Protein AF-A0A920HR85-F1 (afdb_monomer_lite)

Structure (mmCIF, N/CA/C/O backbone):
data_AF-A0A920HR85-F1
#
_entry.id   AF-A0A920HR85-F1
#
loop_
_atom_site.group_PDB
_atom_site.id
_atom_site.type_symbol
_atom_site.label_atom_id
_atom_site.label_alt_id
_atom_site.label_comp_id
_atom_site.label_asym_id
_atom_site.label_entity_id
_atom_site.label_seq_id
_atom_site.pdbx_PDB_ins_code
_atom_site.Cartn_x
_atom_site.Cartn_y
_atom_site.Cartn_z
_atom_site.occupancy
_atom_site.B_iso_or_equiv
_atom_site.auth_seq_id
_atom_site.auth_comp_id
_atom_site.auth_asym_id
_atom_site.auth_atom_id
_atom_site.pdbx_PDB_model_num
ATOM 1 N N . MET A 1 1 ? -17.481 14.153 18.016 1.00 75.06 1 MET A N 1
ATOM 2 C CA . MET A 1 1 ? -17.872 12.735 18.183 1.00 75.06 1 MET A CA 1
ATOM 3 C C . MET A 1 1 ? -17.549 12.320 19.606 1.00 75.06 1 MET A C 1
ATOM 5 O O . MET A 1 1 ? -16.601 12.864 20.160 1.00 75.06 1 MET A O 1
ATOM 9 N N . TYR A 1 2 ? -18.345 11.429 20.198 1.00 89.38 2 TYR A N 1
ATOM 10 C CA . TYR A 1 2 ? -17.982 10.779 21.462 1.00 89.38 2 TYR A CA 1
ATOM 11 C C . TYR A 1 2 ? -16.924 9.699 21.192 1.00 89.38 2 TYR A C 1
ATOM 13 O O . TYR A 1 2 ? -16.802 9.256 20.050 1.00 89.38 2 TYR A O 1
ATOM 21 N N . GLN A 1 3 ? -16.151 9.312 22.209 1.00 92.94 3 GLN A N 1
ATOM 22 C CA . GLN A 1 3 ? -15.127 8.274 22.079 1.00 92.94 3 GLN A CA 1
ATOM 23 C C . GLN A 1 3 ? -15.795 6.912 21.822 1.00 92.94 3 GLN A C 1
ATOM 25 O O . GLN A 1 3 ? -16.576 6.475 22.665 1.00 92.94 3 GLN A O 1
ATOM 30 N N . PRO A 1 4 ? -15.523 6.254 20.680 1.00 91.12 4 PRO A N 1
ATOM 31 C CA . PRO A 1 4 ? -16.183 4.997 20.341 1.00 91.12 4 PRO A CA 1
ATOM 32 C C . PRO A 1 4 ? -15.406 3.754 20.800 1.00 91.12 4 PRO A C 1
ATOM 34 O O . PRO A 1 4 ? -16.007 2.696 20.929 1.00 91.12 4 PRO A O 1
ATOM 37 N N . LEU A 1 5 ? -14.092 3.869 21.030 1.00 92.50 5 LEU A N 1
ATOM 38 C CA . LEU A 1 5 ? -13.207 2.754 21.379 1.00 92.50 5 LEU A CA 1
ATOM 39 C C . LEU A 1 5 ? -12.719 2.884 22.822 1.00 92.50 5 LEU A C 1
ATOM 41 O O . LEU A 1 5 ? -12.355 3.976 23.269 1.00 92.50 5 LEU A O 1
ATOM 45 N N . TYR A 1 6 ? -12.681 1.762 23.530 1.00 92.88 6 TYR A N 1
ATOM 46 C CA . TYR A 1 6 ? -12.177 1.651 24.896 1.00 92.88 6 TYR A CA 1
ATOM 47 C C . TYR A 1 6 ? -11.219 0.472 24.983 1.00 92.88 6 TYR A C 1
ATOM 49 O O . TYR A 1 6 ? -11.348 -0.473 24.207 1.00 92.88 6 TYR A O 1
ATOM 57 N N . ASP A 1 7 ? -10.270 0.538 25.909 1.00 90.69 7 ASP A N 1
ATOM 58 C CA . ASP A 1 7 ? -9.319 -0.550 26.138 1.00 90.69 7 ASP A CA 1
ATOM 59 C C . ASP A 1 7 ? -10.056 -1.858 26.451 1.00 90.69 7 ASP A C 1
ATOM 61 O O . ASP A 1 7 ? -11.069 -1.835 27.153 1.00 90.69 7 ASP A O 1
ATOM 65 N N . GLU A 1 8 ? -9.578 -2.966 25.881 1.00 90.19 8 GLU A N 1
ATOM 66 C CA . GLU A 1 8 ? -10.142 -4.314 26.053 1.00 90.19 8 GLU A CA 1
ATOM 67 C C . GLU A 1 8 ? -11.638 -4.429 25.684 1.00 90.19 8 GLU A C 1
ATOM 69 O O . GLU A 1 8 ? -12.342 -5.330 26.133 1.00 90.19 8 GLU A O 1
ATOM 74 N N . SER A 1 9 ? -12.150 -3.519 24.843 1.00 90.56 9 SER A N 1
ATOM 75 C CA . SER A 1 9 ? -13.564 -3.524 24.428 1.00 90.56 9 SER A CA 1
ATOM 76 C C . SER A 1 9 ? -13.933 -4.636 23.439 1.00 90.56 9 SER A C 1
ATOM 78 O O . SER A 1 9 ? -15.120 -4.878 23.212 1.00 90.56 9 SER A O 1
ATOM 80 N N . VAL A 1 10 ? -12.937 -5.309 22.858 1.00 89.50 10 VAL A N 1
ATOM 81 C CA . VAL A 1 10 ? -13.088 -6.412 21.902 1.00 89.50 10 VAL A CA 1
ATOM 82 C C . VAL A 1 10 ? -12.111 -7.525 22.278 1.00 89.50 10 VAL A C 1
ATOM 84 O O . VAL A 1 10 ? -11.002 -7.247 22.726 1.00 89.50 10 VAL A O 1
ATOM 87 N N . GLU A 1 11 ? -12.510 -8.779 22.080 1.00 92.38 11 GLU A N 1
ATOM 88 C CA . GLU A 1 11 ? -11.634 -9.942 22.232 1.00 92.38 11 GLU A CA 1
ATOM 89 C C . GLU A 1 11 ? -11.215 -10.428 20.840 1.00 92.38 11 GLU A C 1
ATOM 91 O O . GLU A 1 11 ? -12.059 -10.830 20.035 1.00 92.38 11 GLU A O 1
ATOM 96 N N . TYR A 1 12 ? -9.921 -10.335 20.530 1.00 92.62 12 TYR A N 1
ATOM 97 C CA . TYR A 1 12 ? -9.374 -10.863 19.283 1.00 92.62 12 TYR A CA 1
ATOM 98 C C . TYR A 1 12 ? -9.161 -12.379 19.400 1.00 92.62 12 TYR A C 1
ATOM 100 O O . TYR A 1 12 ? -8.612 -12.863 20.390 1.00 92.62 12 TYR A O 1
ATOM 108 N N . GLU A 1 13 ? -9.558 -13.137 18.374 1.00 94.06 13 GLU A N 1
ATOM 109 C CA . GLU A 1 13 ? -9.476 -14.610 18.376 1.00 94.06 13 GLU A CA 1
ATOM 110 C C . GLU A 1 13 ? -8.035 -15.150 18.423 1.00 94.06 13 GLU A C 1
ATOM 112 O O . GL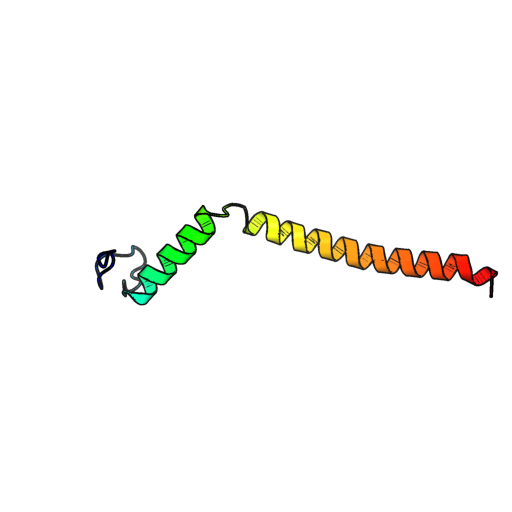U A 1 13 ? -7.804 -16.289 18.829 1.00 94.06 13 GLU A O 1
ATOM 117 N N . ASP A 1 14 ? -7.060 -14.343 18.010 1.00 93.75 14 ASP A N 1
ATOM 118 C CA . ASP A 1 14 ? -5.636 -14.681 18.001 1.00 93.75 14 ASP A CA 1
ATOM 119 C C . ASP A 1 14 ? -4.925 -14.364 19.332 1.00 93.75 14 ASP A C 1
ATOM 121 O O . ASP A 1 14 ? -3.738 -14.658 19.485 1.00 93.75 14 ASP A O 1
ATOM 125 N N . GLY A 1 15 ? -5.644 -13.791 20.304 1.00 90.31 15 GLY A N 1
ATOM 126 C CA . GLY A 1 15 ? -5.101 -13.372 21.594 1.00 90.31 15 GLY A CA 1
ATOM 127 C C . GLY A 1 15 ? -4.313 -12.059 21.552 1.00 90.31 15 GLY A C 1
ATOM 128 O O . GLY A 1 15 ? -3.631 -11.737 22.529 1.00 90.31 15 GLY A O 1
ATOM 129 N N . 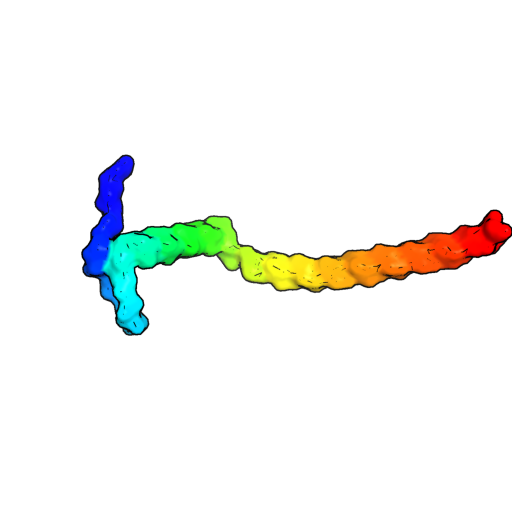THR A 1 16 ? -4.382 -11.296 20.456 1.00 92.12 16 THR A N 1
ATOM 130 C CA . THR A 1 16 ? -3.774 -9.964 20.373 1.00 92.12 16 THR A CA 1
ATOM 131 C C . THR A 1 16 ? -4.392 -9.032 21.429 1.00 92.12 16 THR A C 1
ATOM 133 O O . THR A 1 16 ? -5.618 -8.961 21.541 1.00 92.12 16 THR A O 1
ATOM 136 N N . PRO A 1 17 ? -3.587 -8.289 22.218 1.00 91.06 17 PRO A N 1
ATOM 137 C CA . PRO A 1 17 ? -4.120 -7.345 23.195 1.00 91.06 17 PRO A CA 1
ATOM 138 C C . PRO A 1 17 ? -4.928 -6.234 22.518 1.00 91.06 17 PRO A C 1
ATOM 140 O O . PRO A 1 17 ? -4.399 -5.480 21.695 1.00 91.06 17 PRO A O 1
ATOM 143 N N . ALA A 1 18 ? -6.193 -6.082 22.910 1.00 93.31 18 ALA A N 1
ATOM 144 C CA . ALA A 1 18 ? -7.080 -5.048 22.388 1.00 93.31 18 ALA A CA 1
ATOM 145 C C . ALA A 1 18 ? -6.830 -3.686 23.040 1.00 93.31 18 ALA A C 1
ATOM 147 O O . ALA A 1 18 ? -7.686 -3.132 23.730 1.00 93.31 18 ALA A O 1
ATOM 148 N N . THR A 1 19 ? -5.633 -3.146 22.805 1.00 94.38 19 THR A N 1
ATOM 149 C CA . THR A 1 19 ? -5.293 -1.795 23.248 1.00 94.38 19 THR A CA 1
ATOM 150 C C . THR A 1 19 ? -5.976 -0.744 22.379 1.00 94.38 19 THR A C 1
ATOM 152 O O . THR A 1 19 ? -6.195 -0.966 21.185 1.00 94.38 19 THR A O 1
ATOM 155 N N . LEU A 1 20 ? -6.284 0.425 22.946 1.00 93.50 20 LEU A N 1
ATOM 156 C CA . LEU A 1 20 ? -6.881 1.532 22.184 1.00 93.50 20 LEU A CA 1
ATOM 157 C C . LEU A 1 20 ? -6.091 1.879 20.904 1.00 93.50 20 LEU A C 1
ATOM 159 O O . LEU A 1 20 ? -6.699 2.132 19.863 1.00 93.50 20 LEU A O 1
ATOM 163 N N . ASP A 1 21 ? -4.757 1.881 20.980 1.00 93.38 21 ASP A N 1
ATOM 164 C CA . ASP A 1 21 ? -3.874 2.190 19.847 1.00 93.38 21 ASP A CA 1
ATOM 165 C C . ASP A 1 21 ? -3.994 1.127 18.747 1.00 93.38 21 ASP A C 1
ATOM 167 O O . ASP A 1 21 ? -4.299 1.461 17.600 1.00 93.38 21 ASP A O 1
ATOM 171 N N . GLN A 1 22 ? -3.899 -0.154 19.124 1.00 94.69 22 GLN A N 1
ATOM 172 C CA . GLN A 1 22 ? -4.045 -1.293 18.214 1.00 94.69 22 GLN A CA 1
ATOM 173 C C . GLN A 1 22 ? -5.401 -1.279 17.497 1.00 94.69 22 GLN A C 1
ATOM 175 O O . GLN A 1 22 ? -5.456 -1.308 16.270 1.00 94.69 22 GLN A O 1
ATOM 180 N N . MET A 1 23 ? -6.502 -1.141 18.244 1.00 95.75 23 MET A N 1
ATOM 181 C CA . MET A 1 23 ? -7.845 -1.095 17.655 1.00 95.75 23 MET A CA 1
ATOM 182 C C . MET A 1 23 ? -8.018 0.101 16.713 1.00 95.75 23 MET A C 1
ATOM 184 O O . MET A 1 23 ? -8.659 -0.014 15.668 1.00 95.75 23 MET A O 1
ATOM 188 N N . SER A 1 24 ? -7.447 1.259 17.059 1.00 94.69 24 SER A N 1
ATOM 189 C CA . SER A 1 24 ? -7.516 2.441 16.196 1.00 94.69 24 SER A CA 1
ATOM 190 C C . SER A 1 24 ? -6.758 2.237 14.880 1.00 94.69 24 SER A C 1
ATOM 192 O O . SER A 1 24 ? -7.250 2.635 13.820 1.00 94.69 24 SER A O 1
ATOM 194 N N . TYR A 1 25 ? -5.607 1.561 14.937 1.00 95.50 25 TYR A N 1
ATOM 195 C CA . TYR A 1 25 ? -4.800 1.208 13.777 1.00 95.50 25 TYR A CA 1
ATOM 196 C C . TYR A 1 25 ? -5.522 0.201 12.877 1.00 95.50 25 TYR A C 1
ATOM 198 O O . TYR A 1 25 ? -5.622 0.411 11.666 1.00 95.50 25 TYR A O 1
ATOM 206 N N . ASP A 1 26 ? -6.108 -0.840 13.463 1.00 95.62 26 ASP A N 1
ATOM 207 C CA . ASP A 1 26 ? -6.814 -1.884 12.720 1.00 95.62 26 ASP A CA 1
ATOM 208 C C . ASP A 1 26 ? -8.050 -1.335 12.001 1.00 95.62 26 ASP A C 1
ATOM 210 O O . ASP A 1 26 ? -8.253 -1.606 10.815 1.00 95.62 26 ASP A O 1
ATOM 214 N N . VAL A 1 27 ? -8.843 -0.491 12.672 1.00 95.00 27 VAL A N 1
ATOM 215 C CA . VAL A 1 27 ? -10.003 0.167 12.053 1.00 95.00 27 VAL A CA 1
ATOM 216 C C . VAL A 1 27 ? -9.564 1.100 10.925 1.00 95.00 27 VAL A C 1
ATOM 218 O O . VAL A 1 27 ? -10.187 1.111 9.863 1.00 95.00 27 VAL A O 1
ATOM 221 N N . ALA A 1 28 ? -8.485 1.865 11.108 1.00 96.06 28 ALA A N 1
ATOM 222 C CA . ALA A 1 28 ? -7.965 2.742 10.061 1.00 96.06 28 ALA A CA 1
ATOM 223 C C . ALA A 1 28 ? -7.478 1.953 8.833 1.00 96.06 28 ALA A C 1
ATOM 225 O O . ALA A 1 28 ? -7.769 2.335 7.694 1.00 96.06 28 ALA A O 1
ATOM 226 N N . ASN A 1 29 ? -6.796 0.827 9.046 1.00 96.06 29 ASN A N 1
ATOM 227 C CA . ASN A 1 29 ? -6.370 -0.067 7.971 1.00 96.06 29 ASN A CA 1
ATOM 228 C C . ASN A 1 29 ? -7.561 -0.703 7.259 1.00 96.06 29 ASN A C 1
ATOM 230 O O . ASN A 1 29 ? -7.606 -0.707 6.030 1.00 96.06 29 ASN A O 1
ATOM 234 N N . PHE A 1 30 ? -8.558 -1.171 8.011 1.00 95.62 30 PHE A N 1
ATOM 235 C CA . PHE A 1 30 ? -9.786 -1.712 7.442 1.00 95.62 30 PHE A CA 1
ATOM 236 C C . PHE A 1 30 ? -10.514 -0.674 6.584 1.00 95.62 30 PHE A C 1
ATOM 238 O O . PHE A 1 30 ? -10.908 -0.981 5.464 1.00 95.62 30 PHE A O 1
ATOM 245 N N . LEU A 1 31 ? -10.651 0.567 7.060 1.00 97.00 31 LEU A N 1
ATOM 246 C CA . LEU A 1 31 ? -11.268 1.646 6.284 1.00 97.00 31 LEU A CA 1
ATOM 247 C C . LEU A 1 31 ? -10.448 2.006 5.041 1.00 97.00 31 LEU A C 1
ATOM 249 O O . LEU A 1 31 ? -11.028 2.311 4.002 1.00 97.00 31 LEU A O 1
ATOM 253 N N . THR A 1 32 ? -9.118 1.937 5.123 1.00 96.56 32 THR A N 1
ATOM 254 C CA . THR A 1 32 ? -8.232 2.145 3.968 1.00 96.56 32 THR A CA 1
ATOM 255 C C . THR A 1 32 ? -8.439 1.057 2.918 1.00 96.56 32 THR A C 1
ATOM 257 O O . THR A 1 32 ? -8.603 1.362 1.739 1.00 96.56 32 THR A O 1
ATOM 260 N N . TRP A 1 33 ? -8.499 -0.206 3.340 1.00 95.81 33 TRP A N 1
ATOM 261 C CA . TRP A 1 33 ? -8.809 -1.327 2.458 1.00 95.81 33 TRP A CA 1
ATOM 262 C C . TRP A 1 33 ? -10.233 -1.239 1.892 1.00 95.81 33 TRP A C 1
ATOM 264 O O . TRP A 1 33 ? -10.432 -1.431 0.699 1.00 95.81 33 TRP A O 1
ATOM 274 N N . ALA A 1 34 ? -11.227 -0.878 2.704 1.00 96.00 34 ALA A N 1
ATOM 275 C CA . ALA A 1 34 ? -12.613 -0.734 2.262 1.00 96.00 34 ALA A CA 1
ATOM 276 C C . ALA A 1 34 ? -12.785 0.415 1.255 1.00 96.00 34 ALA A C 1
ATOM 278 O O . ALA A 1 34 ? -13.602 0.319 0.339 1.00 96.00 34 ALA A O 1
ATOM 279 N N . ALA A 1 35 ? -12.007 1.491 1.402 1.00 97.00 35 ALA A N 1
ATOM 280 C CA . ALA A 1 35 ? -11.947 2.570 0.423 1.00 97.00 35 ALA A CA 1
ATOM 281 C C . ALA A 1 35 ? -11.274 2.127 -0.886 1.00 97.00 35 ALA A C 1
ATOM 283 O O . ALA A 1 35 ? -11.603 2.655 -1.949 1.00 97.00 35 ALA A O 1
ATOM 284 N N . GLU A 1 36 ? -10.350 1.163 -0.824 1.00 95.38 36 GLU A N 1
ATOM 285 C CA . GLU A 1 36 ? -9.592 0.698 -1.980 1.00 95.38 36 GLU A CA 1
ATOM 286 C C . GLU A 1 36 ? -9.300 -0.817 -1.966 1.00 95.38 36 GLU A C 1
ATOM 288 O O . GLU A 1 36 ? -8.161 -1.245 -1.749 1.00 95.38 36 GLU A O 1
ATOM 293 N N . PRO A 1 37 ? -10.305 -1.658 -2.273 1.00 92.56 37 PRO A N 1
ATOM 294 C CA . PRO A 1 37 ? -10.166 -3.111 -2.157 1.00 92.56 37 PRO A CA 1
ATOM 295 C C . PRO A 1 37 ? -9.210 -3.709 -3.200 1.00 92.56 37 PRO A C 1
ATOM 297 O O . PRO A 1 37 ? -8.647 -4.776 -2.986 1.00 92.56 37 PRO A O 1
ATOM 300 N N . THR A 1 38 ? -8.986 -3.016 -4.322 1.00 92.69 38 THR A N 1
ATOM 301 C CA . THR A 1 38 ? -8.109 -3.461 -5.420 1.00 92.69 38 THR A CA 1
ATOM 302 C C . THR A 1 38 ? -6.690 -2.891 -5.318 1.00 92.69 38 THR A C 1
ATOM 304 O O . THR A 1 38 ? -5.952 -2.889 -6.307 1.00 92.69 38 THR A O 1
ATOM 307 N N . MET A 1 39 ? -6.300 -2.325 -4.164 1.00 93.50 39 MET A N 1
ATOM 308 C CA . MET A 1 39 ? -4.987 -1.689 -3.998 1.00 93.50 39 MET A CA 1
ATOM 309 C C . MET A 1 39 ? -3.843 -2.671 -4.288 1.00 93.50 39 MET A C 1
ATOM 311 O O . MET A 1 39 ? -2.868 -2.292 -4.938 1.00 93.50 39 MET A O 1
ATOM 315 N N . GLU A 1 40 ? -3.956 -3.911 -3.813 1.00 90.56 40 GLU A N 1
ATOM 316 C CA . GLU A 1 40 ? -2.930 -4.949 -3.975 1.00 90.56 40 GLU A CA 1
ATOM 317 C C . GLU A 1 40 ? -2.789 -5.380 -5.435 1.00 90.56 40 GLU A C 1
ATOM 319 O O . GLU A 1 40 ? -1.704 -5.262 -5.998 1.00 90.56 40 GLU A O 1
ATOM 324 N N . GLU A 1 41 ? -3.898 -5.724 -6.095 1.00 92.44 41 GLU A N 1
ATOM 325 C CA . GLU A 1 41 ? -3.897 -6.069 -7.522 1.00 92.44 41 GLU A CA 1
ATOM 326 C C . GLU A 1 41 ? -3.282 -4.950 -8.371 1.00 92.44 41 GLU A C 1
ATOM 328 O O . GLU A 1 41 ? -2.477 -5.191 -9.271 1.00 92.44 41 GLU A O 1
ATOM 333 N N . ARG A 1 42 ? -3.613 -3.687 -8.069 1.00 94.69 42 ARG A N 1
ATOM 334 C CA . ARG A 1 42 ? -3.017 -2.549 -8.773 1.00 94.69 42 ARG A CA 1
ATOM 335 C C . ARG A 1 42 ? -1.514 -2.447 -8.523 1.00 94.69 42 ARG A C 1
ATOM 337 O O . ARG A 1 42 ? -0.783 -2.119 -9.456 1.00 94.69 42 ARG A O 1
ATOM 344 N N . LYS A 1 43 ? -1.044 -2.684 -7.294 1.00 93.44 43 LYS A N 1
ATOM 345 C CA . LYS A 1 43 ? 0.394 -2.673 -6.981 1.00 93.44 43 LYS A CA 1
ATOM 346 C C . LYS A 1 43 ? 1.136 -3.729 -7.802 1.00 93.44 43 LYS A C 1
ATOM 348 O O . LYS A 1 43 ? 2.180 -3.404 -8.363 1.00 93.44 43 LYS A O 1
ATOM 353 N N . ASP A 1 44 ? 0.568 -4.917 -7.975 1.00 94.00 44 ASP A N 1
ATOM 354 C CA . ASP A 1 44 ? 1.168 -5.972 -8.801 1.00 94.00 44 ASP A CA 1
ATOM 355 C C . ASP A 1 44 ? 1.299 -5.549 -10.270 1.00 94.00 44 ASP A C 1
ATOM 357 O O . ASP A 1 44 ? 2.371 -5.670 -10.874 1.00 94.00 44 ASP A O 1
ATOM 361 N N . TRP A 1 45 ? 0.248 -4.949 -10.837 1.00 95.94 45 TRP A N 1
ATOM 362 C CA . TRP A 1 45 ? 0.298 -4.404 -12.197 1.00 95.94 45 TRP A CA 1
ATOM 363 C C . TRP A 1 45 ? 1.341 -3.297 -12.355 1.00 95.94 45 TRP A C 1
ATOM 365 O O . TRP A 1 45 ? 2.015 -3.232 -13.385 1.00 95.94 45 TRP A O 1
ATOM 375 N N . VAL A 1 46 ? 1.518 -2.447 -11.340 1.00 94.94 46 VAL A N 1
ATOM 376 C CA . VAL A 1 46 ? 2.536 -1.386 -11.355 1.00 94.94 46 VAL A CA 1
ATOM 377 C C . VAL A 1 46 ? 3.940 -1.972 -11.499 1.00 94.94 46 VAL A C 1
ATOM 379 O O . VAL A 1 46 ? 4.724 -1.447 -12.290 1.00 94.94 46 VAL A O 1
ATOM 382 N N . PHE A 1 47 ? 4.261 -3.070 -10.810 1.00 96.56 47 PHE A N 1
ATOM 383 C CA . PHE A 1 47 ? 5.572 -3.713 -10.945 1.00 96.56 47 PHE A CA 1
ATOM 384 C C . PHE A 1 47 ? 5.830 -4.211 -12.373 1.00 96.56 47 PHE A C 1
ATOM 386 O O . PHE A 1 47 ? 6.905 -3.965 -12.928 1.00 96.56 47 PHE A O 1
ATOM 393 N N . ILE A 1 48 ? 4.836 -4.848 -12.995 1.00 96.62 48 ILE A N 1
ATOM 394 C CA . ILE A 1 48 ? 4.938 -5.358 -14.370 1.00 96.62 48 ILE A CA 1
ATOM 395 C C . ILE A 1 48 ? 5.120 -4.202 -15.363 1.00 96.62 48 ILE A C 1
ATOM 397 O O . ILE A 1 48 ? 6.029 -4.225 -16.197 1.00 96.62 48 ILE A O 1
ATOM 401 N N . VAL A 1 49 ? 4.280 -3.168 -15.255 1.00 97.69 49 VAL A N 1
ATOM 402 C CA . VAL A 1 49 ? 4.323 -1.996 -16.139 1.00 97.69 49 VAL A CA 1
ATOM 403 C C . VAL A 1 49 ? 5.652 -1.253 -15.995 1.00 97.69 49 VAL A C 1
ATOM 405 O O . VAL A 1 49 ? 6.240 -0.868 -17.004 1.00 97.69 49 VAL A O 1
ATOM 408 N N . MET A 1 50 ? 6.176 -1.103 -14.775 1.00 98.00 50 MET A N 1
ATOM 409 C CA . MET A 1 50 ? 7.471 -0.459 -14.537 1.00 98.00 50 MET A CA 1
ATOM 410 C C . MET A 1 50 ? 8.612 -1.210 -15.234 1.00 98.00 50 MET A C 1
ATOM 412 O O . MET A 1 50 ? 9.425 -0.595 -15.926 1.00 98.00 50 MET A O 1
ATOM 416 N N . GLY A 1 51 ? 8.645 -2.541 -15.113 1.00 97.88 51 GLY A N 1
ATOM 417 C CA . GLY A 1 51 ? 9.639 -3.374 -15.793 1.00 97.88 51 GLY A CA 1
ATOM 418 C C . GLY A 1 51 ? 9.572 -3.237 -17.317 1.00 97.88 51 GLY A C 1
ATOM 419 O O . GLY A 1 51 ? 10.598 -3.028 -17.970 1.00 97.88 51 GLY A O 1
ATOM 420 N N . PHE A 1 52 ? 8.361 -3.276 -17.883 1.00 98.00 52 PHE A N 1
ATOM 421 C CA . PHE A 1 52 ? 8.145 -3.060 -19.314 1.00 98.00 52 PHE A CA 1
ATOM 422 C C . PHE A 1 52 ? 8.642 -1.682 -19.771 1.00 98.00 52 PHE A C 1
ATOM 424 O O . PHE A 1 52 ? 9.368 -1.594 -20.762 1.00 98.00 52 PHE A O 1
ATOM 431 N N . LEU A 1 53 ? 8.302 -0.614 -19.044 1.00 98.31 53 LEU A N 1
ATOM 432 C CA . LEU A 1 53 ? 8.685 0.751 -19.409 1.00 98.31 53 LEU A CA 1
ATOM 433 C C . LEU A 1 53 ? 10.201 0.967 -19.362 1.00 98.31 53 LEU A C 1
ATOM 435 O O . LEU A 1 53 ? 10.741 1.622 -20.251 1.00 98.31 53 LEU A O 1
ATOM 439 N N . ILE A 1 54 ? 10.905 0.383 -18.389 1.00 98.38 54 ILE A N 1
ATOM 440 C CA . ILE A 1 54 ? 12.373 0.457 -18.316 1.00 98.38 54 ILE A CA 1
ATOM 441 C C . ILE A 1 54 ? 13.004 -0.179 -19.560 1.00 98.38 54 ILE A C 1
ATOM 443 O O . ILE A 1 54 ? 13.849 0.436 -20.215 1.00 98.38 54 ILE A O 1
ATOM 447 N N . ILE A 1 55 ? 12.566 -1.389 -19.922 1.00 98.06 55 ILE A N 1
ATOM 448 C CA . ILE A 1 55 ? 13.051 -2.080 -21.124 1.00 98.06 55 ILE A CA 1
ATOM 449 C C . ILE A 1 55 ? 12.713 -1.265 -22.375 1.00 98.06 55 ILE A C 1
ATOM 451 O O . ILE A 1 55 ? 13.569 -1.071 -23.238 1.00 98.06 55 ILE A O 1
ATOM 455 N N . PHE A 1 56 ? 11.488 -0.749 -22.463 1.00 97.94 56 PHE A N 1
ATOM 456 C CA . PHE A 1 56 ? 11.034 0.059 -23.587 1.00 97.94 56 PHE A CA 1
ATOM 457 C C . PHE A 1 56 ? 11.898 1.312 -23.784 1.00 97.94 56 PHE A C 1
ATOM 459 O O . PHE A 1 56 ? 12.341 1.573 -24.901 1.00 97.94 56 PHE A O 1
ATOM 466 N N . VAL A 1 57 ? 12.214 2.044 -22.711 1.00 97.88 57 VAL A N 1
ATOM 467 C CA . VAL A 1 57 ? 13.086 3.229 -22.766 1.00 97.88 57 VAL A CA 1
ATOM 468 C C . VAL A 1 57 ? 14.493 2.864 -23.241 1.00 97.88 57 VAL A C 1
ATOM 470 O O . VAL A 1 57 ? 15.040 3.559 -24.097 1.00 97.88 57 VAL A O 1
ATOM 473 N N . ILE A 1 58 ? 15.068 1.759 -22.752 1.00 97.31 58 ILE A N 1
ATOM 474 C CA . ILE A 1 58 ? 16.386 1.280 -23.198 1.00 97.31 58 ILE A CA 1
ATOM 475 C C . ILE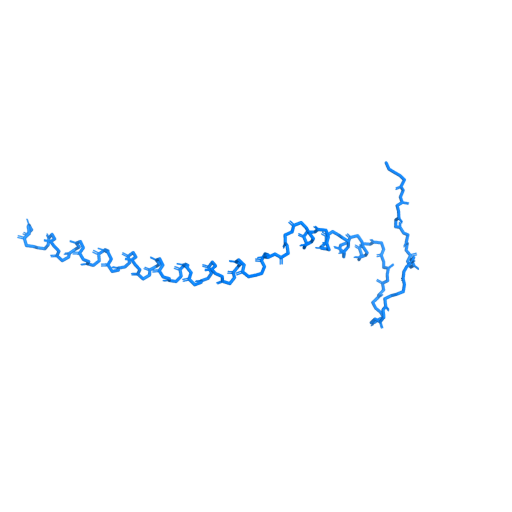 A 1 58 ? 16.363 0.954 -24.695 1.00 97.31 58 ILE A C 1
ATOM 477 O O . ILE A 1 58 ? 17.236 1.397 -25.442 1.00 97.31 58 ILE A O 1
ATOM 481 N N . LEU A 1 59 ? 15.361 0.203 -25.154 1.00 96.81 59 LEU A N 1
ATOM 482 C CA . LEU A 1 59 ? 15.231 -0.168 -26.563 1.00 96.81 59 LEU A CA 1
ATOM 483 C C . LEU A 1 59 ? 15.038 1.059 -27.456 1.00 96.81 59 LEU A C 1
ATOM 485 O O . LEU A 1 59 ? 15.687 1.163 -28.497 1.00 96.81 59 LEU A O 1
ATOM 489 N N . MET A 1 60 ? 14.196 2.003 -27.035 1.00 96.38 60 MET A N 1
ATOM 490 C CA . MET A 1 60 ? 13.965 3.256 -27.747 1.00 96.38 60 MET A CA 1
ATOM 491 C C . MET A 1 60 ? 15.253 4.074 -27.851 1.00 96.38 60 MET A C 1
ATOM 493 O O . MET A 1 60 ? 15.610 4.505 -28.947 1.00 96.38 60 MET A O 1
ATOM 497 N N . TYR A 1 61 ? 15.986 4.229 -26.746 1.00 95.56 61 TYR A N 1
ATOM 498 C CA . TYR A 1 61 ? 17.274 4.916 -26.731 1.00 95.56 61 TYR A CA 1
ATOM 499 C C . TYR A 1 61 ? 18.257 4.271 -27.715 1.00 95.56 61 TYR A C 1
ATOM 501 O O . TYR A 1 61 ? 18.780 4.947 -28.597 1.00 95.56 61 TYR A O 1
ATOM 509 N N . LEU A 1 62 ? 18.434 2.947 -27.645 1.00 95.38 62 LEU A N 1
ATOM 510 C CA . LEU A 1 62 ? 19.313 2.218 -28.563 1.00 95.38 62 LEU A CA 1
ATOM 511 C C . LEU A 1 62 ? 18.862 2.326 -30.027 1.00 95.38 62 LEU A C 1
ATOM 513 O O . LEU A 1 62 ? 19.708 2.364 -30.919 1.00 95.38 62 LEU A O 1
ATOM 517 N N . SER A 1 63 ? 17.555 2.355 -30.294 1.00 94.25 63 SER A N 1
ATOM 518 C CA . SER A 1 63 ? 17.005 2.517 -31.644 1.00 94.25 63 SER A CA 1
ATOM 519 C C . SER A 1 63 ? 17.320 3.899 -32.213 1.00 94.25 63 SER A C 1
ATOM 521 O O . SER A 1 63 ? 17.817 4.005 -33.333 1.00 94.25 63 SER A O 1
ATOM 523 N N . VAL A 1 64 ? 17.099 4.954 -31.425 1.00 93.19 64 VAL A N 1
ATOM 524 C CA . VAL A 1 64 ? 17.428 6.336 -31.801 1.00 93.19 64 VAL 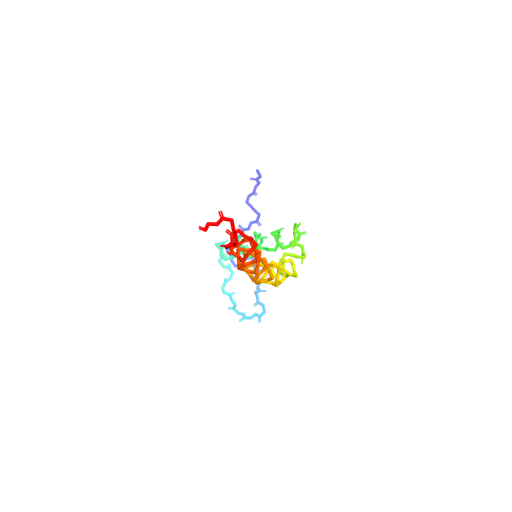A CA 1
ATOM 525 C C . VAL A 1 64 ? 18.937 6.481 -32.011 1.00 93.19 64 VAL A C 1
ATOM 527 O O . VAL A 1 64 ? 19.368 6.948 -33.061 1.00 93.19 64 VAL A O 1
ATOM 530 N N . SER A 1 65 ? 19.764 5.993 -31.084 1.00 88.50 65 SER A N 1
ATOM 531 C CA . SER A 1 65 ? 21.226 6.039 -31.220 1.00 88.50 65 SER A CA 1
ATOM 532 C C . SER A 1 65 ? 21.767 5.235 -32.408 1.00 88.50 65 SER A C 1
ATOM 534 O O . SER A 1 65 ? 22.872 5.508 -32.871 1.00 88.50 65 SER A O 1
ATOM 536 N N . ARG A 1 66 ? 21.042 4.223 -32.904 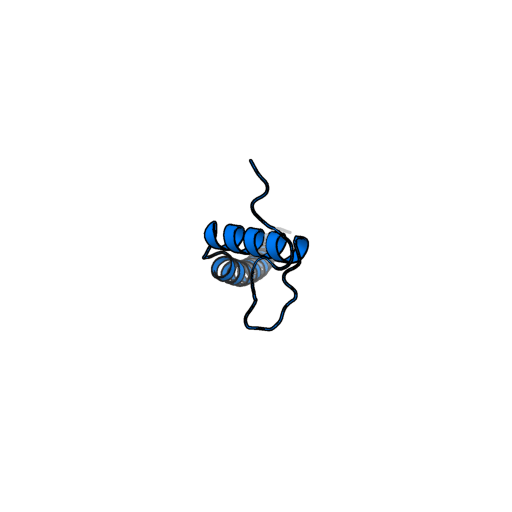1.00 87.12 66 ARG A N 1
ATOM 537 C CA . ARG A 1 66 ? 21.398 3.533 -34.155 1.00 87.12 66 ARG A CA 1
ATOM 538 C C . ARG A 1 66 ? 21.001 4.344 -35.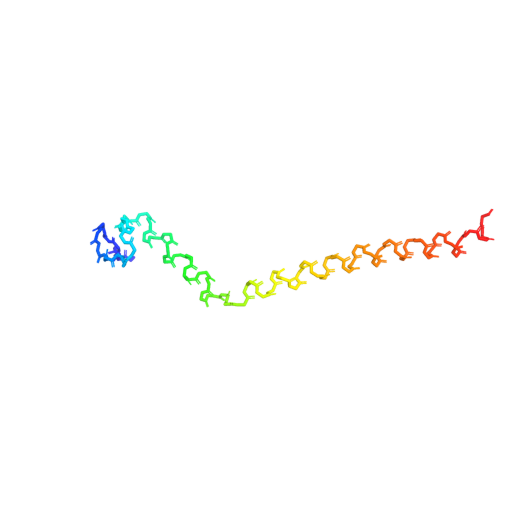384 1.00 87.12 66 ARG A C 1
ATOM 540 O O . ARG A 1 66 ? 21.831 4.482 -36.269 1.00 87.12 66 ARG A O 1
ATOM 547 N N . LEU A 1 67 ? 19.787 4.894 -35.421 1.00 86.94 67 LEU A N 1
ATOM 548 C CA . LEU A 1 67 ? 19.291 5.671 -36.562 1.00 86.94 67 LEU A CA 1
ATOM 549 C C . LEU A 1 67 ? 20.162 6.901 -36.848 1.00 86.94 67 LEU A C 1
ATOM 551 O O . LEU A 1 67 ? 20.496 7.179 -37.992 1.00 86.94 67 LEU A O 1
ATOM 555 N N . PHE A 1 68 ? 20.554 7.623 -35.801 1.00 84.25 68 PHE A N 1
ATOM 556 C CA . PHE A 1 68 ? 21.367 8.833 -35.937 1.00 84.25 68 PHE A CA 1
ATOM 557 C C . PHE A 1 68 ? 22.874 8.559 -36.021 1.00 84.25 68 PHE A C 1
ATOM 559 O O . PHE A 1 68 ? 23.657 9.504 -36.060 1.00 84.25 68 PHE A O 1
ATOM 566 N N . ARG A 1 69 ? 23.291 7.286 -36.074 1.00 78.50 69 ARG A N 1
ATOM 567 C CA . ARG A 1 69 ? 24.699 6.910 -36.249 1.00 78.50 69 ARG A CA 1
ATOM 568 C C . ARG A 1 69 ? 25.214 7.227 -37.645 1.00 78.50 69 ARG A C 1
ATOM 570 O O . ARG A 1 69 ? 26.368 7.586 -37.766 1.00 78.50 69 ARG A O 1
ATOM 577 N N . ASP A 1 70 ? 24.359 7.114 -38.657 1.00 70.44 70 ASP A N 1
ATOM 578 C CA . ASP A 1 70 ? 24.738 7.357 -40.055 1.00 70.44 70 ASP A CA 1
ATOM 579 C C . ASP A 1 70 ? 24.742 8.856 -40.413 1.00 70.44 70 ASP A C 1
ATOM 581 O O . ASP A 1 70 ? 25.143 9.241 -41.508 1.00 70.44 70 ASP A O 1
ATOM 585 N N . VAL A 1 71 ? 24.261 9.708 -39.499 1.00 74.50 71 VAL A N 1
ATOM 586 C CA . VAL A 1 71 ? 24.171 11.169 -39.668 1.00 74.50 71 VAL A CA 1
ATOM 587 C C . VAL A 1 71 ? 25.352 11.897 -38.995 1.00 74.50 71 VAL A C 1
ATOM 589 O O . VAL A 1 71 ? 25.529 13.092 -39.220 1.00 74.50 71 VAL A O 1
ATOM 592 N N . HIS A 1 72 ? 26.162 11.202 -38.187 1.00 51.22 72 HIS A N 1
ATOM 593 C CA . HIS A 1 72 ? 27.437 11.687 -37.632 1.00 51.22 72 HIS A CA 1
ATOM 594 C C . HIS A 1 72 ? 28.614 10.979 -38.303 1.00 51.22 72 HIS A C 1
ATOM 596 O O . HIS A 1 72 ? 29.655 11.646 -38.485 1.00 51.22 72 HIS A O 1
#

Foldseek 3Di:
DPDPDDFPPDQDPVRPGRGPVVVVVVVVVVVVCVVPVCPPVVVVVVVVVVVVVVVVVVVVVVVVCVVCVVVD

pLDDT: mean 92.4, std 7.26, range [51.22, 98.38]

Sequence (72 aa):
MYQPLYDESVEYEDGTPATLDQMSYDVANFLTWAAEPTMEERKDWVFIVMGFLIIFVILMYLSVSRLFRDVH

Radius of gyration: 25.11 Å; chains: 1; bounding box: 45×27×66 Å

Secondary structure (DSSP, 8-state):
------TT-S--TT-----HHHHHHHHHHHHHHHH-TTHHHHHHHHHHHHHHHHHHHHHHHHHHHHHTTTT-